Protein AF-A0A7X8TM21-F1 (afdb_monomer_lite)

Sequence (98 aa):
MTRRAQLNVFLSWLLGKDSQKQAGGGTGRSLRFSTAWCWDIEVPQPDPTGEVHRQVIVDGTYFNGWCVLIAHNGAHVIGWQWCDKESKAAWAALFKRF

Structure (mmCIF, N/CA/C/O backbone):
data_AF-A0A7X8TM21-F1
#
_entry.id   AF-A0A7X8TM21-F1
#
loop_
_atom_site.group_PDB
_atom_site.id
_atom_site.type_symbol
_atom_site.label_atom_id
_atom_site.label_alt_id
_atom_site.label_comp_id
_atom_site.label_asym_id
_atom_site.label_entity_id
_atom_site.label_seq_id
_atom_site.pdbx_PDB_ins_code
_atom_site.Cartn_x
_atom_site.Cartn_y
_atom_site.Cartn_z
_atom_site.occupancy
_atom_site.B_iso_or_equiv
_atom_site.auth_seq_id
_atom_site.auth_comp_id
_atom_site.auth_asym_id
_atom_site.auth_atom_id
_atom_site.pdbx_PDB_model_num
ATOM 1 N N . MET A 1 1 ? 10.805 3.653 -27.219 1.00 67.19 1 MET A N 1
ATOM 2 C CA . MET A 1 1 ? 10.302 2.403 -26.601 1.00 67.19 1 MET A CA 1
ATOM 3 C C . MET A 1 1 ? 8.826 2.581 -26.283 1.00 67.19 1 MET A C 1
ATOM 5 O O . MET A 1 1 ? 8.447 3.677 -25.897 1.00 67.19 1 MET A O 1
ATOM 9 N N . THR A 1 2 ? 7.994 1.557 -26.473 1.00 90.38 2 THR A N 1
ATOM 10 C CA . THR A 1 2 ? 6.567 1.605 -26.100 1.00 90.38 2 THR A CA 1
ATOM 11 C C . THR A 1 2 ? 6.395 1.390 -24.589 1.00 90.38 2 THR A C 1
ATOM 13 O O . THR A 1 2 ? 7.273 0.797 -23.958 1.00 90.38 2 THR A O 1
ATOM 16 N N . ARG A 1 3 ? 5.258 1.805 -24.001 1.00 92.25 3 ARG A N 1
ATOM 17 C CA . ARG A 1 3 ? 4.956 1.545 -22.574 1.00 92.25 3 ARG A CA 1
ATOM 18 C C . ARG A 1 3 ? 5.010 0.053 -22.230 1.00 92.25 3 ARG A C 1
ATOM 20 O O . ARG A 1 3 ? 5.582 -0.323 -21.219 1.00 92.25 3 ARG A O 1
ATOM 27 N N . ARG A 1 4 ? 4.507 -0.815 -23.113 1.00 95.25 4 ARG A N 1
ATOM 28 C CA . ARG A 1 4 ? 4.600 -2.276 -22.944 1.00 95.25 4 ARG A CA 1
ATOM 29 C C . ARG A 1 4 ? 6.050 -2.758 -22.820 1.00 95.25 4 ARG A C 1
ATOM 31 O O . ARG A 1 4 ? 6.348 -3.566 -21.950 1.00 95.25 4 ARG A O 1
ATOM 38 N N . ALA A 1 5 ? 6.951 -2.263 -23.671 1.00 93.19 5 ALA A N 1
ATOM 39 C CA . ALA A 1 5 ? 8.363 -2.636 -23.605 1.00 93.19 5 ALA A CA 1
ATOM 40 C C . ALA A 1 5 ? 9.019 -2.149 -22.302 1.00 93.19 5 ALA A C 1
ATOM 42 O O . ALA A 1 5 ? 9.762 -2.902 -21.682 1.00 93.19 5 ALA A O 1
ATOM 43 N N . GLN A 1 6 ? 8.697 -0.930 -21.855 1.00 93.94 6 GLN A N 1
ATOM 44 C CA . GLN A 1 6 ? 9.169 -0.404 -20.568 1.00 93.94 6 GLN A CA 1
ATOM 45 C C . GLN A 1 6 ? 8.677 -1.248 -19.387 1.00 93.94 6 GLN A C 1
ATOM 47 O O . GLN A 1 6 ? 9.475 -1.576 -18.516 1.00 93.94 6 GLN A O 1
ATOM 52 N N . LEU A 1 7 ? 7.402 -1.651 -19.388 1.00 95.56 7 LEU A N 1
ATOM 53 C CA . LEU A 1 7 ? 6.839 -2.522 -18.356 1.00 95.56 7 LEU A CA 1
ATOM 54 C C . LEU A 1 7 ? 7.533 -3.888 -18.322 1.00 95.56 7 LEU A C 1
ATOM 56 O O . LEU A 1 7 ? 7.857 -4.380 -17.249 1.00 95.56 7 LEU A O 1
ATOM 60 N N . ASN A 1 8 ? 7.813 -4.489 -19.479 1.00 95.38 8 ASN A N 1
ATOM 61 C CA . ASN A 1 8 ? 8.526 -5.768 -19.526 1.00 95.38 8 ASN A CA 1
ATOM 62 C C . ASN A 1 8 ? 9.932 -5.661 -18.918 1.00 95.38 8 ASN A C 1
ATOM 64 O O . ASN A 1 8 ? 10.331 -6.527 -18.143 1.00 95.38 8 ASN A O 1
ATOM 68 N N . VAL A 1 9 ? 10.668 -4.590 -19.232 1.00 94.69 9 VAL A N 1
ATOM 69 C CA . VAL A 1 9 ? 11.989 -4.337 -18.635 1.00 94.69 9 VAL A CA 1
ATOM 70 C C . VAL A 1 9 ? 11.862 -4.093 -17.130 1.00 94.69 9 VAL A C 1
ATOM 72 O O . VAL A 1 9 ? 12.644 -4.636 -16.354 1.00 94.69 9 VAL A O 1
ATOM 75 N N . PHE A 1 10 ? 10.855 -3.326 -16.706 1.00 95.75 10 PHE A N 1
ATOM 76 C CA . PHE A 1 10 ? 10.566 -3.078 -15.296 1.00 95.75 10 PHE A CA 1
ATOM 77 C C . PHE A 1 10 ? 10.285 -4.372 -14.524 1.00 95.75 10 PHE A C 1
ATOM 79 O O . PHE A 1 10 ? 10.906 -4.598 -13.491 1.00 95.75 10 PHE A O 1
ATOM 86 N N . LEU A 1 11 ? 9.406 -5.241 -15.032 1.00 96.06 11 LEU A N 1
ATOM 87 C CA . LEU A 1 11 ? 9.063 -6.513 -14.390 1.00 96.06 11 LEU A CA 1
ATOM 88 C C . LEU A 1 11 ? 10.247 -7.482 -14.373 1.00 96.06 11 LEU A C 1
ATOM 90 O O . LEU A 1 11 ? 10.493 -8.122 -13.355 1.00 96.06 11 LEU A O 1
ATOM 94 N N . SER A 1 12 ? 11.010 -7.554 -15.467 1.00 95.06 12 SER A N 1
ATOM 95 C CA . SER A 1 12 ? 12.231 -8.366 -15.529 1.00 95.06 12 SER A CA 1
ATOM 96 C C . SER A 1 12 ? 13.268 -7.912 -14.505 1.00 95.06 12 SER A C 1
ATOM 98 O O . SER A 1 12 ? 13.955 -8.742 -13.920 1.00 95.06 12 SER A O 1
ATOM 100 N N . TRP A 1 13 ? 13.385 -6.601 -14.284 1.00 95.62 13 TRP A N 1
ATOM 101 C CA . TRP A 1 13 ? 14.241 -6.044 -13.245 1.00 95.62 13 TRP A CA 1
ATOM 102 C C . TRP A 1 13 ? 13.699 -6.343 -11.840 1.00 95.62 13 TRP A C 1
ATOM 104 O O . TRP A 1 13 ? 14.434 -6.853 -11.002 1.00 95.62 13 TRP A O 1
ATOM 114 N N . LEU A 1 14 ? 12.419 -6.051 -11.589 1.00 96.25 14 LEU A N 1
ATOM 115 C CA . LEU A 1 14 ? 11.790 -6.136 -10.268 1.00 96.25 14 LEU A CA 1
ATOM 116 C C . LEU A 1 14 ? 11.724 -7.570 -9.727 1.00 96.25 14 LEU A C 1
ATOM 118 O O . LEU A 1 14 ? 11.930 -7.789 -8.538 1.00 96.25 14 LEU A O 1
ATOM 122 N N . LEU A 1 15 ? 11.425 -8.534 -10.598 1.00 96.88 15 LEU A N 1
ATOM 123 C CA . LEU A 1 15 ? 11.300 -9.954 -10.248 1.00 96.88 15 LEU A CA 1
ATOM 124 C C . LEU A 1 15 ? 12.603 -10.735 -10.486 1.00 96.88 15 LEU A C 1
ATOM 126 O O . LEU A 1 15 ? 12.676 -11.930 -10.200 1.00 96.88 15 LEU A O 1
ATOM 130 N N . GLY A 1 16 ? 13.611 -10.077 -11.060 1.00 95.56 16 GLY A N 1
ATOM 131 C CA . GLY A 1 16 ? 14.885 -10.674 -11.428 1.00 95.56 16 GLY A CA 1
ATOM 132 C C . GLY A 1 16 ? 15.998 -10.403 -10.420 1.00 95.56 16 GLY A C 1
ATOM 133 O O . GLY A 1 16 ? 15.783 -9.971 -9.291 1.00 95.56 16 GLY A O 1
ATOM 134 N N . LYS A 1 17 ? 17.229 -10.683 -10.855 1.00 94.94 17 LYS A N 1
ATOM 135 C CA . LYS A 1 17 ? 18.458 -10.460 -10.071 1.00 94.94 17 LYS A CA 1
ATOM 136 C C . LYS A 1 17 ? 19.300 -9.298 -10.597 1.00 94.94 17 LYS A C 1
ATOM 138 O O . LYS A 1 17 ? 20.316 -8.956 -9.997 1.00 94.94 17 LYS A O 1
ATOM 143 N N . ASP A 1 18 ? 18.904 -8.724 -11.728 1.00 93.94 18 ASP A N 1
ATOM 144 C CA . ASP A 1 18 ? 19.652 -7.656 -12.373 1.00 93.94 18 ASP A CA 1
ATOM 145 C C . ASP A 1 18 ? 19.569 -6.368 -11.556 1.00 93.94 18 ASP A C 1
ATOM 147 O O . ASP A 1 18 ? 18.520 -5.975 -11.047 1.00 93.94 18 ASP A O 1
ATOM 151 N N . SER A 1 19 ? 20.680 -5.643 -11.473 1.00 93.31 19 SER A N 1
ATOM 152 C CA . SER A 1 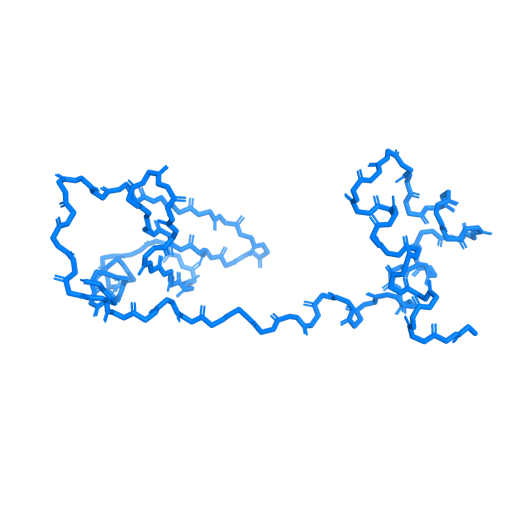19 ? 20.637 -4.255 -11.026 1.00 93.31 19 SER A CA 1
ATOM 153 C C . SER A 1 19 ? 19.916 -3.381 -12.059 1.00 93.31 19 SER A C 1
ATOM 155 O O . SER A 1 19 ? 19.877 -3.683 -13.252 1.00 93.31 19 SER A O 1
ATOM 157 N N . GLN A 1 20 ? 19.433 -2.210 -11.637 1.00 93.38 20 GLN A N 1
ATOM 158 C CA . GLN A 1 20 ? 18.800 -1.249 -12.553 1.00 93.38 20 GLN A CA 1
ATOM 159 C C . GLN A 1 20 ? 19.723 -0.812 -13.702 1.00 93.38 20 GLN A C 1
ATOM 161 O O . GLN A 1 20 ? 19.257 -0.449 -14.780 1.00 93.38 20 GLN A O 1
ATOM 166 N N . LYS A 1 21 ? 21.044 -0.833 -13.476 1.00 93.25 21 LYS A N 1
ATOM 167 C CA . LYS A 1 21 ? 22.044 -0.543 -14.508 1.00 93.25 21 LYS A CA 1
ATOM 168 C C . LYS A 1 21 ? 22.053 -1.635 -15.583 1.00 93.25 21 LYS A C 1
ATOM 170 O O . LYS A 1 21 ? 22.056 -1.310 -16.766 1.00 93.25 21 LYS A O 1
ATOM 175 N N . GLN A 1 22 ? 22.044 -2.901 -15.160 1.00 92.94 22 GLN A N 1
ATOM 176 C CA . GLN A 1 22 ? 22.039 -4.064 -16.051 1.00 92.94 22 GLN A CA 1
ATOM 177 C C . GLN A 1 22 ? 20.735 -4.136 -16.851 1.00 92.94 22 GLN A C 1
ATOM 179 O O . GLN A 1 22 ? 20.785 -4.195 -18.074 1.00 92.94 22 GLN A O 1
ATOM 184 N N . ALA A 1 23 ? 19.583 -4.013 -16.186 1.00 91.12 23 ALA A N 1
ATOM 185 C CA . ALA A 1 23 ? 18.283 -4.101 -16.850 1.00 91.12 23 ALA A CA 1
ATOM 186 C C . ALA A 1 23 ? 18.010 -2.945 -17.831 1.00 91.12 23 ALA A C 1
ATOM 188 O O . ALA A 1 23 ? 17.367 -3.135 -18.859 1.00 91.12 23 ALA A O 1
ATOM 189 N N . GLY A 1 24 ? 18.502 -1.736 -17.536 1.00 85.31 24 GLY A N 1
ATOM 190 C CA . GLY A 1 24 ? 18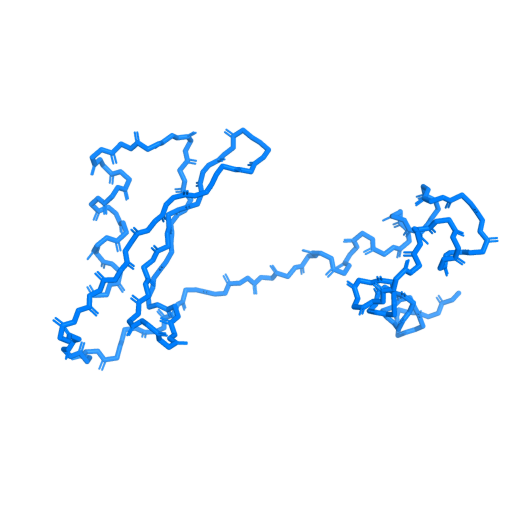.292 -0.559 -18.382 1.00 85.31 24 GLY A CA 1
ATOM 191 C C . GLY A 1 24 ? 19.300 -0.372 -19.521 1.00 85.31 24 GLY A C 1
ATOM 192 O O . GLY A 1 24 ? 19.128 0.559 -20.305 1.00 85.31 24 GLY A O 1
ATOM 193 N N . GLY A 1 25 ? 20.373 -1.174 -19.588 1.00 83.44 25 GLY A N 1
ATOM 194 C CA . GLY A 1 25 ? 21.430 -1.040 -20.606 1.00 83.44 25 GLY A CA 1
ATOM 195 C C . GLY A 1 25 ? 22.196 0.295 -20.579 1.00 83.44 25 GLY A C 1
ATOM 196 O O . GLY A 1 25 ? 22.851 0.655 -21.553 1.00 83.44 25 GLY A O 1
ATOM 197 N N . GLY A 1 26 ? 22.101 1.053 -19.483 1.00 82.62 26 GLY A N 1
ATOM 198 C CA . GLY A 1 26 ? 22.617 2.418 -19.359 1.00 82.62 26 GLY A CA 1
ATOM 199 C C . GLY A 1 26 ? 22.979 2.749 -17.915 1.00 82.62 26 GLY A C 1
ATOM 200 O O . GLY A 1 26 ? 23.603 1.949 -17.224 1.00 82.62 26 GLY A O 1
ATOM 201 N N . THR A 1 27 ? 22.584 3.924 -17.419 1.00 86.00 27 THR A N 1
ATOM 202 C CA . THR A 1 27 ? 22.650 4.197 -15.973 1.00 86.00 27 THR A CA 1
ATOM 203 C C . THR A 1 27 ? 21.383 3.681 -15.293 1.00 86.00 27 THR A C 1
ATOM 205 O O . THR A 1 27 ? 20.296 3.759 -15.865 1.00 86.00 27 THR A O 1
ATOM 208 N N . GLY A 1 28 ? 21.472 3.236 -14.034 1.00 90.56 28 GLY A N 1
ATOM 209 C CA . GLY A 1 28 ? 20.268 2.878 -13.267 1.00 90.56 28 GLY A CA 1
ATOM 210 C C . GLY A 1 28 ? 19.268 4.039 -13.130 1.00 90.56 28 GLY A C 1
ATOM 211 O O . GLY A 1 28 ? 18.073 3.819 -12.968 1.00 90.56 28 GLY A O 1
ATOM 212 N N . ARG A 1 29 ? 19.735 5.290 -13.267 1.00 93.88 29 ARG A N 1
ATOM 213 C CA . ARG A 1 29 ? 18.886 6.490 -13.271 1.00 93.88 29 ARG A CA 1
ATOM 214 C C . ARG A 1 29 ? 17.966 6.544 -14.491 1.00 93.88 29 ARG A C 1
ATOM 216 O O . ARG A 1 29 ? 16.805 6.908 -14.339 1.00 93.88 29 ARG A O 1
ATOM 223 N N . SER A 1 30 ? 18.472 6.167 -15.664 1.00 92.62 30 SER A N 1
ATOM 224 C CA . SER A 1 30 ? 17.700 6.146 -16.910 1.00 92.62 30 SER A CA 1
ATOM 225 C C . SER A 1 30 ? 16.540 5.154 -16.820 1.00 92.62 30 SER A C 1
ATOM 227 O O . SER A 1 30 ? 15.416 5.515 -17.165 1.00 92.62 30 SER A O 1
ATOM 229 N N . LEU A 1 31 ? 16.788 3.954 -16.272 1.00 93.38 31 LEU A N 1
ATOM 230 C CA . LEU A 1 31 ? 15.734 2.965 -16.040 1.00 93.38 31 LEU A CA 1
ATOM 231 C C . LEU A 1 31 ? 14.661 3.528 -15.102 1.00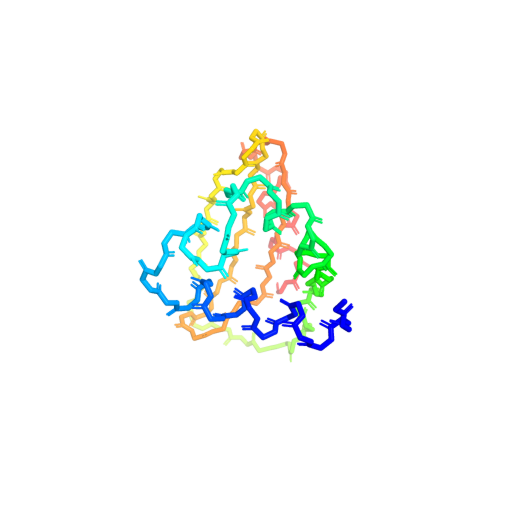 93.38 31 LEU A C 1
ATOM 233 O O . LEU A 1 31 ? 13.510 3.621 -15.520 1.00 93.38 31 LEU A O 1
ATOM 237 N N . ARG A 1 32 ? 15.048 4.003 -13.902 1.00 93.88 32 ARG A N 1
ATOM 238 C CA . ARG A 1 32 ? 14.111 4.590 -12.920 1.00 93.88 32 ARG A CA 1
ATOM 239 C C . ARG A 1 32 ? 13.241 5.685 -13.512 1.00 93.88 32 ARG A C 1
ATOM 241 O O . ARG A 1 32 ? 12.049 5.704 -13.249 1.00 93.88 32 ARG A O 1
ATOM 248 N N . PHE A 1 33 ? 13.829 6.586 -14.296 1.00 93.44 33 PHE A N 1
ATOM 249 C CA . PHE A 1 33 ? 13.077 7.659 -14.938 1.00 93.44 33 PHE A CA 1
ATOM 250 C C . PHE A 1 33 ? 12.068 7.105 -15.953 1.00 93.44 33 PHE A C 1
ATOM 252 O O . PHE A 1 33 ? 10.900 7.476 -15.937 1.00 93.44 33 PHE A O 1
ATOM 259 N N . SER A 1 34 ? 12.498 6.175 -16.809 1.00 93.19 34 SER A N 1
ATOM 260 C CA . SER A 1 34 ? 11.655 5.623 -17.877 1.00 93.19 34 SER A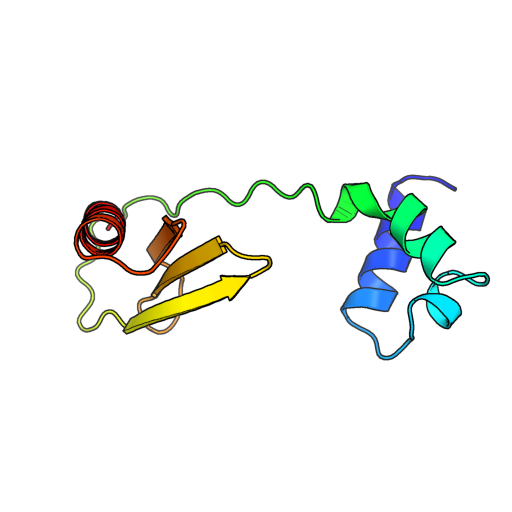 CA 1
ATOM 261 C C . SER A 1 34 ? 10.537 4.689 -17.394 1.00 93.19 34 SER A C 1
ATOM 263 O O . SER A 1 34 ? 9.538 4.536 -18.096 1.00 93.19 34 SER A O 1
ATOM 265 N N . THR A 1 35 ? 10.691 4.078 -16.215 1.00 95.19 35 THR A N 1
ATOM 266 C CA . THR A 1 35 ? 9.727 3.138 -15.621 1.00 95.19 35 THR A CA 1
ATOM 267 C C . THR A 1 35 ? 9.053 3.695 -14.368 1.00 95.19 35 THR A C 1
ATOM 269 O O . THR A 1 35 ? 8.393 2.938 -13.666 1.00 95.19 35 THR A O 1
ATOM 272 N N . ALA A 1 36 ? 9.211 4.989 -14.058 1.00 95.12 36 ALA A N 1
ATOM 273 C CA . ALA A 1 36 ? 8.621 5.602 -12.863 1.00 95.12 36 ALA A CA 1
ATOM 274 C C . ALA A 1 36 ? 7.103 5.377 -12.802 1.00 95.12 36 ALA A C 1
ATOM 276 O O . ALA A 1 36 ? 6.584 4.972 -11.770 1.00 95.12 36 ALA A O 1
ATOM 277 N N . TRP A 1 37 ? 6.433 5.510 -13.949 1.00 95.19 37 TRP A N 1
ATOM 278 C CA . TRP A 1 37 ? 4.992 5.296 -14.091 1.00 95.19 37 TRP A CA 1
ATOM 279 C C . TRP A 1 37 ? 4.531 3.871 -13.744 1.00 95.19 37 TRP A C 1
ATOM 281 O O . TRP A 1 37 ? 3.356 3.658 -13.478 1.00 95.19 37 TRP A O 1
ATOM 291 N N . CYS A 1 38 ? 5.425 2.874 -13.755 1.00 95.31 38 CYS A N 1
ATOM 292 C CA . CYS A 1 38 ? 5.077 1.506 -13.356 1.00 95.31 38 CYS A CA 1
ATOM 293 C C . CYS A 1 38 ? 4.811 1.389 -11.846 1.00 95.31 38 CYS A C 1
ATOM 295 O O . CYS A 1 38 ? 4.237 0.394 -11.417 1.00 95.31 38 CYS A O 1
ATOM 297 N N . TRP A 1 39 ? 5.225 2.384 -11.054 1.00 92.75 39 TRP A N 1
ATOM 298 C CA . TRP A 1 39 ? 4.923 2.481 -9.626 1.00 92.75 39 TRP A CA 1
ATOM 299 C C . TRP A 1 39 ? 3.622 3.229 -9.325 1.00 92.75 39 TRP A C 1
ATOM 301 O O . TRP A 1 39 ? 3.175 3.190 -8.181 1.00 92.75 39 TRP A O 1
ATOM 311 N N . ASP A 1 40 ? 2.998 3.863 -10.323 1.00 92.50 40 ASP A N 1
ATOM 312 C CA . ASP A 1 40 ? 1.730 4.585 -10.171 1.00 92.50 40 ASP A CA 1
ATOM 313 C C . ASP A 1 40 ? 0.554 3.590 -10.148 1.00 92.50 40 ASP A C 1
ATOM 315 O O . ASP A 1 40 ? -0.310 3.576 -11.025 1.00 92.50 40 ASP A O 1
ATOM 319 N N . ILE A 1 41 ? 0.568 2.697 -9.156 1.00 89.12 41 ILE A N 1
ATOM 320 C CA . ILE A 1 41 ? -0.447 1.671 -8.930 1.00 89.12 41 ILE A CA 1
ATOM 321 C C . ILE A 1 41 ? -1.383 2.167 -7.834 1.00 89.12 41 ILE A C 1
ATOM 323 O O . ILE A 1 41 ? -0.979 2.348 -6.685 1.00 89.12 41 ILE A O 1
ATOM 327 N N . GLU A 1 42 ? -2.653 2.345 -8.181 1.00 89.56 42 GLU A N 1
ATOM 328 C CA . GLU A 1 42 ? -3.699 2.530 -7.185 1.00 89.56 42 GLU A CA 1
ATOM 329 C C . GLU A 1 42 ? -3.985 1.182 -6.517 1.00 89.56 42 GLU A C 1
ATOM 331 O O . GLU A 1 42 ? -4.438 0.234 -7.161 1.00 89.56 42 GLU A O 1
ATOM 336 N N . VAL A 1 43 ? -3.683 1.082 -5.224 1.00 89.00 43 VAL A N 1
ATOM 337 C CA . VAL A 1 43 ? -4.047 -0.080 -4.412 1.00 89.00 43 VAL A CA 1
ATOM 338 C C . VAL A 1 43 ? -5.376 0.251 -3.738 1.00 89.00 43 VAL A C 1
ATOM 340 O O . VAL A 1 43 ? -5.397 1.157 -2.906 1.00 89.00 43 VAL A O 1
ATOM 343 N N . PRO A 1 44 ? -6.490 -0.417 -4.082 1.00 91.62 44 PRO A N 1
ATOM 344 C CA . PRO A 1 44 ? -7.763 -0.165 -3.425 1.00 91.62 44 PRO A CA 1
ATOM 345 C C . PRO A 1 44 ? -7.767 -0.725 -1.998 1.00 91.62 44 PRO A C 1
ATOM 347 O O . PRO A 1 44 ? -6.936 -1.549 -1.599 1.00 91.62 44 PRO A O 1
ATOM 350 N N . GLN A 1 45 ? -8.731 -0.267 -1.208 1.00 92.75 45 GLN A N 1
ATOM 351 C CA . GLN A 1 45 ? -9.054 -0.921 0.055 1.00 92.75 45 GLN A CA 1
ATOM 352 C C . GLN A 1 45 ? -9.771 -2.247 -0.234 1.00 92.75 45 GLN A C 1
ATOM 354 O O . GLN A 1 45 ? -10.565 -2.287 -1.174 1.00 92.75 45 GLN A O 1
ATOM 359 N N . PRO A 1 46 ? -9.507 -3.317 0.535 1.00 92.12 46 PRO A N 1
ATOM 360 C CA . PRO A 1 46 ? -10.302 -4.536 0.450 1.00 92.12 46 PRO A CA 1
ATOM 361 C C . PRO A 1 46 ? -11.777 -4.242 0.743 1.00 92.12 46 PRO A C 1
ATOM 363 O O . PRO A 1 46 ? -12.084 -3.440 1.628 1.00 92.12 46 PRO A O 1
ATOM 366 N N . ASP A 1 47 ? -12.679 -4.898 0.016 1.00 89.50 47 ASP A N 1
ATOM 367 C CA . ASP A 1 47 ? -14.112 -4.779 0.273 1.00 89.50 47 ASP A CA 1
ATOM 368 C C . ASP A 1 47 ? -14.481 -5.499 1.582 1.00 89.50 47 ASP A C 1
ATOM 370 O O . ASP A 1 47 ? -14.059 -6.644 1.786 1.00 89.50 47 ASP A O 1
ATOM 374 N N . PRO A 1 48 ? -15.296 -4.888 2.463 1.00 84.88 48 PRO A N 1
ATOM 375 C CA . PRO A 1 48 ? -15.784 -5.562 3.658 1.00 84.88 48 PRO A CA 1
ATOM 376 C C . PRO A 1 48 ? -16.670 -6.751 3.276 1.00 84.88 48 PRO A C 1
ATOM 378 O O . PRO A 1 48 ? -17.761 -6.585 2.729 1.00 84.88 48 PRO A O 1
ATOM 381 N N . THR A 1 49 ? -16.217 -7.964 3.581 1.00 86.06 49 THR A N 1
ATOM 382 C CA . THR A 1 49 ? -16.958 -9.197 3.271 1.00 86.06 49 THR A CA 1
ATOM 383 C C . THR A 1 49 ? -17.948 -9.590 4.371 1.00 86.06 49 THR A C 1
ATOM 385 O O . THR A 1 49 ? -18.807 -10.441 4.147 1.00 86.06 49 THR A O 1
ATOM 388 N N . GLY A 1 50 ? -17.832 -8.995 5.566 1.00 85.19 50 GLY A N 1
ATOM 389 C CA . GLY A 1 50 ? -18.570 -9.406 6.766 1.00 85.19 50 GLY A CA 1
ATOM 390 C C . GLY A 1 50 ? -18.104 -10.747 7.345 1.00 85.19 50 GLY A C 1
ATOM 391 O O . GLY A 1 50 ? -18.756 -11.297 8.234 1.00 85.19 50 GLY A O 1
ATOM 392 N N . GLU A 1 51 ? -16.998 -11.296 6.839 1.00 89.38 51 GLU A N 1
ATOM 393 C CA . GLU A 1 51 ? -16.419 -12.536 7.338 1.00 89.38 51 GLU A CA 1
ATOM 394 C C . GLU A 1 51 ? -15.891 -12.348 8.765 1.00 89.38 51 GLU A C 1
ATOM 396 O O . GLU A 1 51 ? -15.126 -11.432 9.060 1.00 89.38 51 GLU A O 1
ATOM 401 N N . VAL A 1 52 ? -16.265 -13.258 9.665 1.00 90.31 52 VAL A N 1
ATOM 402 C CA . VAL A 1 52 ? -15.708 -13.286 11.019 1.00 90.31 52 VAL A CA 1
ATOM 403 C C . VAL A 1 52 ? -14.424 -14.103 11.003 1.00 90.31 52 VAL A C 1
ATOM 405 O O . VAL A 1 52 ? -14.446 -15.333 10.932 1.00 90.31 52 VAL A O 1
ATOM 408 N N . HIS A 1 53 ? -13.290 -13.420 11.103 1.00 90.81 53 HIS A N 1
ATOM 409 C CA . HIS A 1 53 ? -11.993 -14.080 11.160 1.00 90.81 53 HIS A CA 1
ATOM 410 C C . HIS A 1 53 ? -11.672 -14.545 12.585 1.00 90.81 53 HIS A C 1
ATOM 412 O O . HIS A 1 53 ? -11.748 -13.779 13.544 1.00 90.81 53 HIS A O 1
ATOM 418 N N . ARG A 1 54 ? -11.235 -15.804 12.728 1.00 94.06 54 ARG A N 1
ATOM 419 C CA . ARG A 1 54 ? -10.802 -16.364 14.025 1.00 94.06 54 ARG A CA 1
ATOM 420 C C . ARG A 1 54 ? -9.618 -15.598 14.627 1.00 94.06 54 ARG A C 1
ATOM 422 O O . ARG A 1 54 ? -9.482 -15.519 15.843 1.00 94.06 54 ARG A O 1
ATOM 429 N N . GLN A 1 55 ? -8.734 -15.099 13.770 1.00 95.00 55 GLN A N 1
ATOM 430 C CA . GLN A 1 55 ? -7.561 -14.328 14.147 1.00 95.00 55 GLN A CA 1
ATOM 431 C C . GLN A 1 55 ? -7.306 -13.272 13.079 1.00 95.00 55 GLN A C 1
ATOM 433 O O . GLN A 1 55 ? -7.391 -13.559 11.885 1.00 95.00 55 GLN A O 1
ATOM 438 N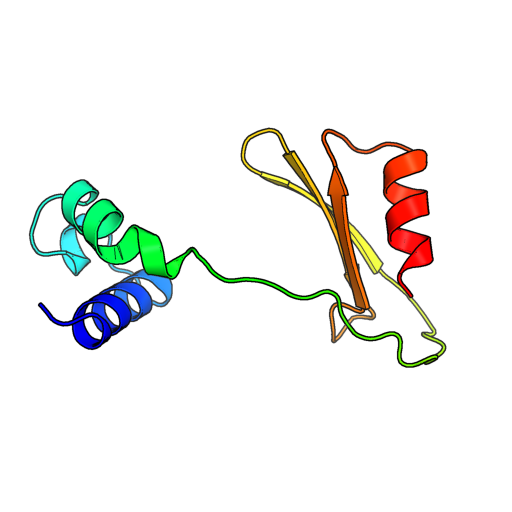 N . VAL A 1 56 ? -6.939 -12.077 13.529 1.00 95.38 56 VAL A N 1
ATOM 439 C CA . VAL A 1 56 ? -6.402 -11.019 12.680 1.00 95.38 56 VAL A CA 1
ATOM 440 C C . VAL A 1 56 ? -5.009 -10.685 13.186 1.00 95.38 56 VAL A C 1
ATOM 442 O O . VAL A 1 56 ? -4.813 -10.477 14.384 1.00 95.38 56 VAL A O 1
ATOM 445 N N . ILE A 1 57 ? -4.042 -10.674 12.276 1.00 97.00 57 ILE A N 1
ATOM 446 C CA . ILE A 1 57 ? -2.670 -10.254 12.545 1.00 97.00 57 ILE A CA 1
ATOM 447 C C . ILE A 1 57 ? -2.536 -8.828 12.030 1.00 97.00 57 ILE A C 1
ATOM 449 O O . ILE A 1 57 ? -2.951 -8.526 10.908 1.00 97.00 57 ILE A O 1
ATOM 453 N N . VAL A 1 58 ? -1.986 -7.960 12.873 1.00 96.88 58 VAL A N 1
ATOM 454 C CA . VAL A 1 58 ? -1.749 -6.559 12.544 1.00 96.88 58 VAL A CA 1
ATOM 455 C C . VAL A 1 58 ? -0.287 -6.209 12.738 1.00 96.88 58 VAL A C 1
ATOM 457 O O . VAL A 1 58 ? 0.313 -6.612 13.733 1.00 96.88 58 VAL A O 1
ATOM 460 N N . ASP A 1 59 ? 0.266 -5.460 11.790 1.00 96.00 59 ASP A N 1
ATOM 461 C CA . ASP A 1 59 ? 1.642 -4.974 11.848 1.00 96.00 59 ASP A CA 1
ATOM 462 C C . ASP A 1 59 ? 1.782 -3.612 11.155 1.00 96.00 59 ASP A C 1
ATOM 464 O O . ASP A 1 59 ? 0.940 -3.223 10.337 1.00 96.00 59 ASP A O 1
ATOM 468 N N . GLY A 1 60 ? 2.832 -2.879 11.519 1.00 95.50 60 GLY A N 1
ATOM 469 C CA . GLY A 1 60 ? 3.188 -1.580 10.963 1.00 95.50 60 GLY A CA 1
ATOM 470 C C . GLY A 1 60 ? 4.551 -1.622 10.280 1.00 95.50 60 GLY A C 1
ATOM 471 O O . GLY A 1 60 ? 5.517 -2.155 10.816 1.00 95.50 60 GLY A O 1
ATOM 472 N N . THR A 1 61 ? 4.664 -1.024 9.096 1.00 95.00 61 THR A N 1
ATOM 473 C CA . THR A 1 61 ? 5.951 -0.858 8.408 1.00 95.00 61 THR A CA 1
ATOM 474 C C . THR A 1 61 ? 6.179 0.594 8.025 1.00 95.00 61 THR A C 1
ATOM 476 O O . THR A 1 61 ? 5.323 1.241 7.420 1.00 95.00 61 THR A O 1
ATOM 479 N N . TYR A 1 62 ? 7.374 1.095 8.342 1.00 95.06 62 TYR A N 1
ATOM 480 C CA . TYR A 1 62 ? 7.800 2.442 7.980 1.00 95.06 62 TYR A CA 1
ATOM 481 C C . TYR A 1 62 ? 8.404 2.474 6.575 1.00 95.06 62 TYR A C 1
ATOM 483 O O . TYR A 1 62 ? 9.293 1.693 6.239 1.00 95.06 62 TYR A O 1
ATOM 491 N N . PHE A 1 63 ? 7.960 3.433 5.768 1.00 88.31 63 PHE A N 1
ATOM 492 C CA . PHE A 1 63 ? 8.463 3.686 4.427 1.00 88.31 63 PHE A CA 1
ATOM 493 C C . PHE A 1 63 ? 8.546 5.190 4.162 1.00 88.31 63 PHE A C 1
ATOM 495 O O . PHE A 1 63 ? 7.550 5.903 4.243 1.00 88.31 63 PHE A O 1
ATOM 502 N N . ASN A 1 64 ? 9.743 5.678 3.822 1.00 90.19 64 ASN A N 1
ATOM 503 C CA . ASN A 1 64 ? 9.993 7.073 3.435 1.00 90.19 64 ASN A CA 1
ATOM 504 C C . ASN A 1 64 ? 9.390 8.128 4.397 1.00 90.19 64 ASN A C 1
ATOM 506 O O . ASN A 1 64 ? 8.810 9.121 3.961 1.00 90.19 64 ASN A O 1
ATOM 510 N N . GLY A 1 65 ? 9.497 7.895 5.710 1.00 92.19 65 GLY A N 1
ATOM 511 C CA . GLY A 1 65 ? 8.976 8.800 6.745 1.00 92.19 65 GLY A CA 1
ATOM 512 C C . GLY A 1 65 ? 7.474 8.681 7.028 1.00 92.19 65 GLY A C 1
ATOM 513 O O . GLY A 1 65 ? 6.977 9.390 7.894 1.00 92.19 65 GLY A O 1
ATOM 514 N N . TRP A 1 66 ? 6.776 7.781 6.338 1.00 94.50 66 TRP A N 1
ATOM 515 C CA . TRP A 1 66 ? 5.399 7.382 6.623 1.00 94.50 66 TRP A CA 1
ATOM 516 C C . TRP A 1 66 ? 5.369 5.976 7.217 1.00 94.50 66 TRP A C 1
ATOM 518 O O . TRP A 1 66 ? 6.364 5.251 7.164 1.00 94.50 66 TRP A O 1
ATOM 528 N N . CYS A 1 67 ? 4.223 5.573 7.751 1.00 95.88 67 CYS A N 1
ATOM 529 C CA . CYS A 1 67 ? 3.956 4.217 8.205 1.00 95.88 67 CYS A CA 1
ATOM 530 C C . CYS A 1 67 ? 2.675 3.692 7.549 1.00 95.88 67 CYS A C 1
ATOM 532 O O . CYS A 1 67 ? 1.687 4.417 7.424 1.00 95.88 67 CYS A O 1
ATOM 534 N N . VAL A 1 68 ? 2.695 2.435 7.110 1.00 96.00 68 VAL A N 1
ATOM 535 C CA . VAL A 1 68 ? 1.489 1.706 6.715 1.00 96.00 68 VAL A CA 1
ATOM 536 C C . VAL A 1 68 ? 1.183 0.653 7.766 1.00 96.00 68 VAL A C 1
ATOM 538 O O . VAL A 1 68 ? 2.033 -0.168 8.104 1.00 96.00 68 VAL A O 1
ATOM 541 N N . LEU A 1 69 ? -0.043 0.686 8.274 1.00 97.38 69 LEU A N 1
ATOM 542 C CA . LEU A 1 69 ? -0.604 -0.341 9.140 1.00 97.38 69 LEU A CA 1
ATOM 543 C C . LEU A 1 69 ? -1.381 -1.321 8.272 1.00 97.38 69 LEU A C 1
ATOM 545 O O . LEU A 1 69 ? -2.186 -0.892 7.444 1.00 97.38 69 LEU A O 1
ATOM 549 N N . ILE A 1 70 ? -1.163 -2.617 8.457 1.00 96.56 70 ILE A N 1
ATOM 550 C CA . ILE A 1 70 ? -1.784 -3.671 7.654 1.00 96.56 70 ILE A CA 1
ATOM 551 C C . ILE A 1 70 ? -2.442 -4.678 8.592 1.00 96.56 70 ILE A C 1
ATOM 553 O O . ILE A 1 70 ? -1.844 -5.097 9.579 1.00 96.56 70 ILE A O 1
ATOM 557 N N . ALA A 1 71 ? -3.669 -5.077 8.263 1.00 96.62 71 ALA A N 1
ATOM 558 C CA . ALA A 1 71 ? -4.377 -6.188 8.879 1.00 96.62 71 ALA A CA 1
ATOM 559 C C . ALA A 1 71 ? -4.545 -7.322 7.864 1.00 96.62 71 ALA A C 1
ATOM 561 O O . ALA A 1 71 ? -4.981 -7.095 6.731 1.00 96.62 71 ALA A O 1
ATOM 562 N N . HIS A 1 72 ? -4.231 -8.552 8.269 1.00 95.31 72 HIS A N 1
ATOM 563 C CA . HIS A 1 72 ? -4.427 -9.737 7.438 1.00 95.31 72 HIS A CA 1
ATOM 564 C C . HIS A 1 72 ? -4.922 -10.935 8.257 1.00 95.31 72 HIS A C 1
ATOM 566 O O . HIS A 1 72 ? -4.602 -11.091 9.436 1.00 95.31 72 HIS A O 1
ATOM 572 N N . ASN A 1 73 ? -5.692 -11.815 7.616 1.00 94.62 73 ASN A N 1
ATOM 573 C CA . ASN A 1 73 ? -6.257 -13.022 8.238 1.00 94.62 73 ASN A CA 1
ATOM 574 C C . ASN A 1 73 ? -5.332 -14.256 8.126 1.00 94.62 73 ASN A C 1
ATOM 576 O O . ASN A 1 73 ? -5.769 -15.394 8.274 1.00 94.62 73 ASN A O 1
ATOM 580 N N . GLY A 1 74 ? -4.053 -14.035 7.810 1.00 93.94 74 GLY A N 1
ATOM 581 C CA . GLY A 1 74 ? -3.071 -15.085 7.516 1.00 93.94 74 GLY A CA 1
ATOM 582 C C . GLY A 1 74 ? -2.982 -15.492 6.040 1.00 93.94 74 GLY A C 1
ATOM 583 O O . GLY A 1 74 ? -1.940 -15.997 5.637 1.00 93.94 74 GLY A O 1
ATOM 584 N N . ALA A 1 75 ? -4.007 -15.215 5.228 1.00 92.94 75 ALA A N 1
ATOM 585 C CA . ALA A 1 75 ? -4.003 -15.499 3.788 1.00 92.94 75 ALA A CA 1
ATOM 586 C C . ALA A 1 75 ? -4.133 -14.233 2.928 1.00 92.94 75 ALA A C 1
ATOM 588 O O . ALA A 1 75 ? -3.431 -14.089 1.930 1.00 92.94 75 ALA A O 1
ATOM 589 N N . HIS A 1 76 ? -4.998 -13.301 3.330 1.00 92.69 76 HIS A N 1
ATOM 590 C CA . HIS A 1 76 ? -5.315 -12.093 2.574 1.00 92.69 76 HIS A CA 1
ATOM 591 C C . HIS A 1 76 ? -5.236 -10.850 3.461 1.00 92.69 76 HIS A C 1
ATOM 593 O O . HIS A 1 76 ? -5.540 -10.904 4.657 1.00 92.69 76 HIS A O 1
ATOM 599 N N . VAL A 1 77 ? -4.848 -9.724 2.856 1.00 94.44 77 VAL A N 1
ATOM 600 C CA . VAL A 1 77 ? -4.975 -8.400 3.473 1.00 94.44 77 VAL A CA 1
ATOM 601 C C . VAL A 1 77 ? -6.455 -8.038 3.515 1.00 94.44 77 VAL A C 1
ATOM 603 O O . VAL A 1 77 ? -7.118 -8.043 2.481 1.00 94.44 77 VAL A O 1
ATOM 606 N N . ILE A 1 78 ? -6.950 -7.720 4.707 1.00 95.50 78 ILE A N 1
ATOM 607 C CA . ILE A 1 78 ? -8.357 -7.369 4.957 1.00 95.50 78 ILE A CA 1
ATOM 608 C C . ILE A 1 78 ? -8.537 -5.879 5.257 1.00 95.50 78 ILE A C 1
ATOM 610 O O . ILE A 1 78 ? -9.642 -5.359 5.219 1.00 95.50 78 ILE A O 1
ATOM 614 N N . GLY A 1 79 ? -7.442 -5.162 5.506 1.00 95.44 79 GLY A N 1
ATOM 615 C CA . GLY A 1 79 ? -7.455 -3.713 5.629 1.00 95.44 79 GLY A CA 1
ATOM 616 C C . GLY A 1 79 ? -6.046 -3.154 5.716 1.00 95.44 79 GLY A C 1
ATOM 617 O O . GLY A 1 79 ? -5.119 -3.832 6.162 1.00 95.44 79 GLY A O 1
ATOM 618 N N . TRP A 1 80 ? -5.878 -1.904 5.301 1.00 96.00 80 TRP A N 1
ATOM 619 C CA . TRP A 1 80 ? -4.624 -1.182 5.484 1.00 96.00 80 TRP A CA 1
ATOM 620 C C . TRP A 1 80 ? -4.878 0.316 5.676 1.00 96.00 80 TRP A C 1
ATOM 622 O O . TRP A 1 80 ? -5.901 0.851 5.250 1.00 96.00 80 TRP A O 1
ATOM 632 N N . GLN A 1 81 ? -3.962 1.012 6.342 1.00 95.44 81 GLN A N 1
ATOM 633 C CA . GLN A 1 81 ? -4.098 2.429 6.671 1.00 95.44 81 GLN A CA 1
ATOM 634 C C . GLN A 1 81 ? -2.728 3.107 6.686 1.00 95.44 81 GLN A C 1
ATOM 636 O O . GLN A 1 81 ? -1.845 2.699 7.433 1.00 95.44 81 GLN A O 1
ATOM 641 N N . TRP A 1 82 ? -2.572 4.189 5.921 1.00 95.31 82 TRP A N 1
ATOM 642 C CA . TRP A 1 82 ? -1.419 5.082 6.064 1.00 95.31 82 TRP A CA 1
ATOM 643 C C . TRP A 1 82 ? -1.539 5.946 7.324 1.00 95.31 82 TRP A C 1
ATOM 645 O O . TRP A 1 82 ? -2.627 6.411 7.682 1.00 95.31 82 TRP A O 1
ATOM 655 N N . CYS A 1 83 ? -0.406 6.217 7.958 1.00 95.31 83 CYS A N 1
ATOM 656 C CA . CYS A 1 83 ? -0.247 7.206 9.014 1.00 95.31 83 CYS A CA 1
ATOM 657 C C . CYS A 1 83 ? 1.153 7.837 8.978 1.00 95.31 83 CYS A C 1
ATOM 659 O O . CYS A 1 83 ? 2.081 7.320 8.361 1.00 95.31 83 CYS A O 1
ATOM 661 N N . ASP A 1 84 ? 1.297 8.984 9.633 1.00 94.19 84 ASP A N 1
ATOM 662 C CA . ASP A 1 84 ? 2.583 9.652 9.863 1.00 94.19 84 ASP A CA 1
ATOM 663 C C . ASP A 1 84 ? 3.440 8.879 10.878 1.00 94.19 84 ASP A C 1
ATOM 665 O O . ASP A 1 84 ? 4.650 8.736 10.722 1.00 94.19 84 ASP A O 1
ATOM 669 N N . LYS A 1 85 ? 2.792 8.346 11.915 1.00 92.94 85 LYS A N 1
ATOM 670 C CA . LYS A 1 85 ? 3.382 7.479 12.931 1.00 92.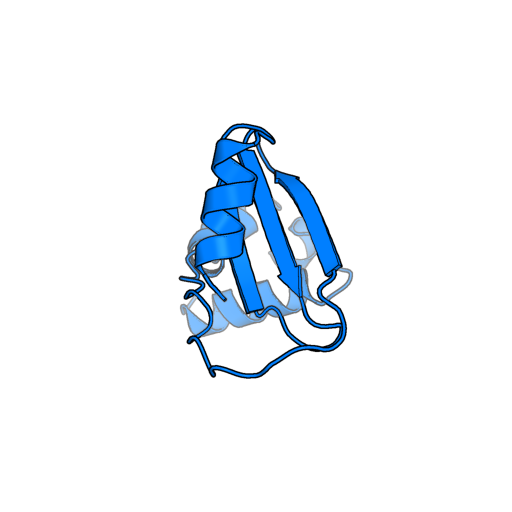94 85 LYS A CA 1
ATOM 671 C C . LYS A 1 85 ? 2.337 6.546 13.515 1.00 92.94 85 LYS A C 1
ATOM 673 O O . LYS A 1 85 ? 1.128 6.802 13.474 1.00 92.94 85 LYS A O 1
ATOM 678 N N . GLU A 1 86 ? 2.812 5.489 14.151 1.00 93.75 86 GLU A N 1
ATOM 679 C CA . GLU A 1 86 ? 1.942 4.622 14.930 1.00 93.75 86 GLU A CA 1
ATOM 680 C C . GLU A 1 86 ? 1.303 5.385 16.093 1.00 93.75 86 GLU A C 1
ATOM 682 O O . GLU A 1 86 ? 1.965 5.993 16.937 1.00 93.75 86 GLU A O 1
ATOM 687 N N . SER A 1 87 ? -0.026 5.372 16.125 1.00 95.50 87 SER A N 1
ATOM 688 C CA . SER A 1 87 ? -0.814 6.031 17.157 1.00 95.50 87 SER A CA 1
ATOM 689 C C . SER A 1 87 ? -2.113 5.275 17.388 1.00 95.50 87 SER A C 1
ATOM 691 O O . SER A 1 87 ? -2.614 4.580 16.504 1.00 95.50 87 SER A O 1
ATOM 693 N N . LYS A 1 88 ? -2.709 5.447 18.571 1.00 96.00 88 LYS A N 1
ATOM 694 C CA . LYS A 1 88 ? -4.012 4.842 18.891 1.00 96.00 88 LYS A CA 1
ATOM 695 C C . LYS A 1 88 ? -5.093 5.225 17.874 1.00 96.00 88 LYS A C 1
ATOM 697 O O . LYS A 1 88 ? -5.920 4.391 17.526 1.00 96.00 88 LYS A O 1
ATOM 702 N N . ALA A 1 89 ? -5.071 6.466 17.383 1.00 96.75 89 ALA A N 1
ATOM 703 C CA . ALA A 1 89 ? -6.016 6.943 16.379 1.00 96.75 89 ALA A CA 1
ATOM 704 C C . ALA A 1 89 ? -5.815 6.252 15.020 1.00 96.75 89 ALA A C 1
ATOM 706 O O . ALA A 1 89 ? -6.796 5.856 14.396 1.00 96.75 89 ALA A O 1
ATOM 707 N N . ALA A 1 90 ? -4.562 6.056 14.593 1.00 96.56 90 ALA A N 1
ATOM 708 C CA . ALA A 1 90 ? -4.246 5.349 13.353 1.00 96.56 90 ALA A CA 1
ATOM 709 C C . ALA A 1 90 ? -4.676 3.874 13.413 1.00 96.56 90 ALA A C 1
ATOM 711 O O . ALA A 1 90 ? -5.344 3.390 12.501 1.00 96.56 90 ALA A O 1
ATOM 712 N N . TRP A 1 91 ? -4.389 3.191 14.525 1.00 96.56 91 TRP A N 1
ATOM 713 C CA . TRP A 1 91 ? -4.844 1.818 14.753 1.00 96.56 91 TRP A CA 1
ATOM 714 C C . TRP A 1 91 ? -6.374 1.712 14.771 1.00 96.56 91 TRP A C 1
ATOM 716 O O . TRP A 1 91 ? -6.943 0.852 14.107 1.00 96.56 91 TRP A O 1
ATOM 726 N N . ALA A 1 92 ? -7.064 2.630 15.453 1.00 96.81 92 ALA A N 1
ATOM 727 C CA . ALA A 1 92 ? -8.525 2.666 15.449 1.00 96.81 92 ALA A CA 1
ATOM 728 C C . ALA A 1 92 ? -9.111 2.925 14.050 1.00 96.81 92 ALA A C 1
ATOM 730 O O . ALA A 1 92 ? -10.177 2.406 13.735 1.00 96.81 92 ALA A O 1
ATOM 731 N N . ALA A 1 93 ? -8.440 3.720 13.210 1.00 96.12 93 ALA A N 1
ATOM 732 C CA . ALA A 1 93 ? -8.852 3.929 11.825 1.00 96.12 93 ALA A CA 1
ATOM 733 C C . ALA A 1 93 ? -8.695 2.654 10.984 1.00 96.12 93 ALA A C 1
ATOM 735 O O . ALA A 1 93 ? -9.584 2.361 10.191 1.00 96.12 93 ALA A O 1
ATOM 736 N N . LEU A 1 94 ? -7.625 1.876 11.193 1.00 95.94 94 LEU A N 1
ATOM 737 C CA . LEU A 1 94 ? -7.455 0.568 10.554 1.00 95.94 94 LEU A CA 1
ATOM 738 C C . LEU A 1 94 ? -8.574 -0.403 10.958 1.00 95.94 94 LEU A C 1
ATOM 740 O O . LEU A 1 94 ? -9.214 -0.979 10.087 1.00 95.94 94 LEU A O 1
ATOM 744 N N . PHE A 1 95 ? -8.853 -0.543 12.256 1.00 94.75 95 PHE A N 1
ATOM 745 C CA . PHE A 1 95 ? -9.864 -1.485 12.756 1.00 94.75 95 PHE A CA 1
ATOM 746 C C . PHE A 1 95 ? -11.302 -1.156 12.344 1.00 94.75 95 PHE A C 1
ATOM 748 O O . PHE A 1 95 ? -12.176 -1.995 12.482 1.00 94.75 95 PHE A O 1
ATOM 755 N N . LYS A 1 96 ? -11.576 0.054 11.848 1.00 93.12 96 LYS A N 1
ATOM 756 C CA . LYS A 1 96 ? -12.896 0.408 11.300 1.00 93.12 96 LYS A CA 1
ATOM 757 C C . LYS A 1 96 ? -13.107 -0.078 9.863 1.00 93.12 96 LYS A C 1
ATOM 759 O O . LYS A 1 96 ? -14.180 0.157 9.315 1.00 93.12 96 LYS A O 1
ATOM 764 N N . ARG A 1 97 ? -12.082 -0.653 9.226 1.00 87.44 97 ARG A N 1
ATOM 765 C CA . ARG A 1 97 ? -12.111 -1.035 7.807 1.00 87.44 97 ARG A CA 1
ATOM 766 C C . ARG A 1 97 ? -12.601 -2.462 7.563 1.00 87.44 97 ARG A C 1
ATOM 768 O O . ARG A 1 97 ? -12.969 -2.747 6.430 1.00 87.44 97 ARG A O 1
ATOM 775 N N . PHE A 1 98 ? -12.606 -3.317 8.584 1.00 84.44 98 PHE A N 1
ATOM 776 C CA . PHE A 1 98 ? -13.004 -4.722 8.507 1.00 84.44 98 PHE A CA 1
ATOM 777 C C . PHE A 1 98 ? -13.778 -5.140 9.757 1.00 84.44 98 PHE A C 1
ATOM 779 O O . PHE A 1 98 ? -13.555 -4.516 10.820 1.00 84.44 98 PHE A O 1
#

pLDDT: mean 92.98, std 4.24, range [67.19, 97.38]

Foldseek 3Di:
DDPVVLVVLVCCCVVHDDQLCRSVVHDSVVNCVSCVVVPVDDDDFADDPVDDQPDKDWDWDDDPQKIKIWIDSVPDTNFIFIDNDDDPVRVVVGVVRD

Organism: NCBI:txid1463632

Secondary structure (DSSP, 8-state):
--HHHHHHHHHHHHSSS--HHHHHTS-HHHHHHHTGGGG----PPPP------S--EEEEEEETTEEEEEEE-SSSEEEEEEESS--HHHHHHHHT--

Radius of gyration: 17.96 Å; chains: 1; bounding box: 41×26×46 Å